Protein AF-A0A0F8YNV7-F1 (afdb_monomer)

pLDDT: mean 73.87, std 13.37, range [46.72, 87.38]

Nearest PDB structures (foldseek):
  1n34-assembly1_N  TM=4.657E-01  e=3.854E+00  Thermus thermophilus

Mean predicted aligned error: 9.63 Å

Organism: NCBI:txid412755

Solvent-accessible surface area (backbone atoms only — not comparable to full-atom values): 3104 Å² total; per-residue (Å²): 143,58,66,70,59,51,36,22,50,44,11,37,18,16,65,82,79,61,53,69,52,98,57,74,66,68,38,63,42,64,45,71,70,58,55,68,60,78,53,84,72,71,79,78,71,86,73,84,137

Foldseek 3Di:
DCVLVVCQQQQQAAPPPGHGDPDGPGGRHHDPVRVVPPPPPPPPPPDDD

Sequence (49 aa):
MGEIADDIIDGLCCAICGVYFEEEHGYPVACSECKDDDCSYEEATEEEI

Radius of gyration: 11.79 Å; Cα contacts (8 Å, |Δi|>4): 55; chains: 1; bounding box: 30×25×25 Å

Secondary structure (DSSP, 8-state):
--HHHHHHHTTSB-TTT-PBPSS--SS----HHHHHS------------

Structure (mmCIF, N/CA/C/O backbone):
data_AF-A0A0F8YNV7-F1
#
_entry.id   AF-A0A0F8YNV7-F1
#
loop_
_atom_site.group_PDB
_atom_site.id
_atom_site.type_symbol
_atom_site.label_atom_id
_atom_site.label_alt_id
_atom_site.label_comp_id
_atom_site.label_asym_id
_atom_site.label_entity_id
_atom_site.label_seq_id
_atom_site.pdbx_PDB_ins_code
_atom_site.Cartn_x
_atom_site.Cartn_y
_atom_site.Cartn_z
_atom_site.occupancy
_atom_site.B_iso_or_equiv
_atom_site.auth_seq_id
_atom_site.auth_comp_id
_atom_site.auth_asym_id
_atom_site.auth_atom_id
_atom_site.pdbx_PDB_model_num
ATOM 1 N N . MET A 1 1 ? 9.193 7.426 -14.854 1.00 51.41 1 MET A N 1
ATOM 2 C CA . MET A 1 1 ? 7.999 6.577 -15.051 1.00 51.41 1 MET A CA 1
ATOM 3 C C . MET A 1 1 ? 8.215 5.323 -14.228 1.00 51.41 1 MET A C 1
ATOM 5 O O . MET A 1 1 ? 8.898 4.423 -14.690 1.00 51.41 1 MET A O 1
ATOM 9 N N . GLY A 1 2 ? 7.748 5.345 -12.984 1.00 60.62 2 GLY A N 1
ATOM 10 C CA . GLY A 1 2 ? 7.946 4.278 -11.994 1.00 60.62 2 GLY A CA 1
ATOM 11 C C . GLY A 1 2 ? 7.124 4.471 -10.715 1.00 60.62 2 GLY A C 1
ATOM 12 O O . GLY A 1 2 ? 7.083 3.574 -9.897 1.00 60.62 2 GLY A O 1
ATOM 13 N N . GLU A 1 3 ? 6.405 5.588 -10.592 1.00 69.31 3 GLU A N 1
ATOM 14 C CA . GLU A 1 3 ? 5.774 6.046 -9.346 1.00 69.31 3 GLU A CA 1
ATOM 15 C C . GLU A 1 3 ? 4.682 5.092 -8.840 1.00 69.31 3 GLU A C 1
ATOM 17 O O . GLU A 1 3 ? 4.527 4.917 -7.645 1.00 69.31 3 GLU A O 1
ATOM 22 N N . ILE A 1 4 ? 4.015 4.367 -9.743 1.00 72.50 4 ILE A N 1
ATOM 23 C CA . ILE A 1 4 ? 3.055 3.310 -9.381 1.00 72.50 4 ILE A CA 1
ATOM 24 C C . ILE A 1 4 ? 3.737 2.109 -8.712 1.00 72.50 4 ILE A C 1
ATOM 26 O O . ILE A 1 4 ? 3.130 1.452 -7.876 1.00 72.50 4 ILE A O 1
ATOM 30 N N . ALA A 1 5 ? 4.976 1.784 -9.090 1.00 75.00 5 ALA A N 1
ATOM 31 C CA . ALA A 1 5 ? 5.699 0.684 -8.459 1.00 75.00 5 ALA A CA 1
ATOM 32 C C . ALA A 1 5 ? 6.140 1.069 -7.042 1.00 75.00 5 ALA A C 1
ATOM 34 O O . ALA A 1 5 ? 6.043 0.238 -6.145 1.00 75.00 5 ALA A O 1
ATOM 35 N N . ASP A 1 6 ? 6.560 2.322 -6.846 1.00 81.75 6 ASP A N 1
ATOM 36 C CA . ASP A 1 6 ? 6.852 2.874 -5.521 1.00 81.75 6 ASP A CA 1
ATOM 37 C C . ASP A 1 6 ? 5.578 2.917 -4.655 1.00 81.75 6 ASP A C 1
ATOM 39 O O . ASP A 1 6 ? 5.593 2.388 -3.549 1.00 81.75 6 ASP A O 1
ATOM 43 N N . ASP A 1 7 ? 4.438 3.373 -5.197 1.00 83.00 7 ASP A N 1
ATOM 44 C CA . ASP A 1 7 ? 3.146 3.382 -4.487 1.00 83.00 7 ASP A CA 1
ATOM 45 C C . ASP A 1 7 ? 2.715 1.981 -3.999 1.00 83.00 7 ASP A C 1
ATOM 47 O O . ASP A 1 7 ? 2.151 1.830 -2.911 1.00 83.00 7 ASP A O 1
ATOM 51 N N . ILE A 1 8 ? 2.972 0.937 -4.795 1.00 81.31 8 ILE A N 1
ATOM 52 C CA . ILE A 1 8 ? 2.673 -0.454 -4.417 1.00 81.31 8 ILE A CA 1
ATOM 53 C C . ILE A 1 8 ? 3.623 -0.935 -3.312 1.00 81.31 8 ILE A C 1
ATOM 55 O O . ILE A 1 8 ? 3.183 -1.612 -2.384 1.00 81.31 8 ILE A O 1
ATOM 59 N N . ILE A 1 9 ? 4.916 -0.605 -3.400 1.00 82.69 9 ILE A N 1
ATOM 60 C CA . ILE A 1 9 ? 5.929 -1.013 -2.412 1.00 82.69 9 ILE A CA 1
ATOM 61 C C . ILE A 1 9 ? 5.699 -0.309 -1.070 1.00 82.69 9 ILE A C 1
ATOM 63 O O . ILE A 1 9 ? 5.767 -0.961 -0.029 1.00 82.69 9 ILE A O 1
ATOM 67 N N . ASP A 1 10 ? 5.360 0.980 -1.091 1.00 85.00 10 ASP A N 1
ATOM 68 C CA . ASP A 1 10 ? 5.037 1.770 0.101 1.00 85.00 10 ASP A CA 1
ATOM 69 C C . ASP A 1 10 ? 3.675 1.389 0.719 1.00 85.00 10 ASP A C 1
ATOM 71 O O . ASP A 1 10 ? 3.315 1.857 1.800 1.00 85.00 10 ASP A O 1
ATOM 75 N N . GLY A 1 11 ? 2.898 0.512 0.071 1.00 85.25 11 GLY A N 1
ATOM 76 C CA . GLY A 1 11 ? 1.591 0.090 0.575 1.00 85.25 11 GLY A CA 1
ATOM 77 C C . GLY A 1 11 ? 0.536 1.192 0.510 1.00 85.25 11 GLY A C 1
ATOM 78 O O . GLY A 1 11 ? -0.376 1.218 1.336 1.00 85.25 11 GLY A O 1
ATOM 79 N N . LEU A 1 12 ? 0.673 2.112 -0.448 1.00 86.56 12 LEU A N 1
ATOM 80 C CA . LEU A 1 12 ? -0.291 3.177 -0.733 1.00 86.56 12 LEU A CA 1
ATOM 81 C C . LEU A 1 12 ? -1.449 2.666 -1.598 1.00 86.56 12 LEU A C 1
ATOM 83 O O . LEU A 1 12 ? -2.544 3.233 -1.578 1.00 86.56 12 LEU A O 1
ATOM 87 N N . CYS A 1 13 ? -1.238 1.584 -2.351 1.00 86.94 13 CYS A N 1
ATOM 88 C CA . CYS A 1 13 ? -2.270 0.952 -3.161 1.00 86.94 13 CYS A CA 1
ATOM 89 C C . CYS A 1 13 ? -2.155 -0.576 -3.202 1.00 86.94 13 CYS A C 1
ATOM 91 O O . CYS A 1 13 ? -1.130 -1.172 -2.872 1.00 86.94 13 CYS A O 1
ATOM 93 N N . CYS A 1 14 ? -3.254 -1.223 -3.584 1.00 86.50 14 CYS A N 1
ATOM 94 C CA . CYS A 1 14 ? -3.364 -2.668 -3.633 1.00 86.50 14 CYS A CA 1
ATOM 95 C C . CYS A 1 14 ? -2.398 -3.247 -4.663 1.00 86.50 14 CYS A C 1
ATOM 97 O O . CYS A 1 14 ? -2.477 -2.917 -5.846 1.00 86.50 14 CYS A O 1
ATOM 99 N N . ALA A 1 15 ? -1.571 -4.198 -4.239 1.00 83.50 15 ALA A N 1
ATOM 100 C CA . ALA A 1 15 ? -0.589 -4.838 -5.112 1.00 83.50 15 ALA A CA 1
ATOM 101 C C . ALA A 1 15 ? -1.207 -5.652 -6.270 1.00 83.50 15 ALA A C 1
ATOM 103 O O . ALA A 1 15 ? -0.513 -5.975 -7.232 1.00 83.50 15 ALA A O 1
ATOM 104 N N . ILE A 1 16 ? -2.502 -5.987 -6.190 1.00 84.00 16 ILE A N 1
ATOM 105 C CA . ILE A 1 16 ? -3.201 -6.823 -7.179 1.00 84.00 16 ILE A CA 1
ATOM 106 C C . ILE A 1 16 ? -4.024 -5.976 -8.153 1.00 84.00 16 ILE A C 1
ATOM 108 O O . ILE A 1 16 ? -3.905 -6.130 -9.367 1.00 84.00 16 ILE A O 1
ATOM 112 N N . CYS A 1 17 ? -4.869 -5.083 -7.636 1.00 86.12 17 CYS A N 1
ATOM 113 C CA . CYS A 1 17 ? -5.798 -4.301 -8.457 1.00 86.12 17 CYS A CA 1
ATOM 114 C C . CYS A 1 17 ? -5.431 -2.815 -8.576 1.00 86.12 17 CYS A C 1
ATOM 116 O O . CYS A 1 17 ? -6.041 -2.108 -9.376 1.00 86.12 17 CYS A O 1
ATOM 118 N N . GLY A 1 18 ? -4.452 -2.331 -7.804 1.00 82.69 18 GLY A N 1
ATOM 119 C CA . GLY A 1 18 ? -4.012 -0.935 -7.823 1.00 82.69 18 GLY A CA 1
ATOM 120 C C . GLY A 1 18 ? -4.985 0.052 -7.173 1.00 82.69 18 GLY A C 1
ATOM 121 O O . GLY A 1 18 ? -4.856 1.254 -7.394 1.00 82.69 18 GLY A O 1
ATOM 122 N N . VAL A 1 19 ? -5.978 -0.412 -6.400 1.00 87.38 19 VAL A N 1
ATOM 123 C CA . VAL A 1 19 ? -6.859 0.496 -5.646 1.00 87.38 19 VAL A CA 1
ATOM 124 C C . VAL A 1 19 ? -6.070 1.186 -4.536 1.00 87.38 19 VAL A C 1
ATOM 126 O O . VAL A 1 19 ? -5.373 0.517 -3.782 1.00 87.38 19 VAL A O 1
ATOM 129 N N . TYR A 1 20 ? -6.163 2.509 -4.434 1.00 86.25 20 TYR A N 1
ATOM 130 C CA . TYR A 1 20 ? -5.486 3.263 -3.379 1.00 86.25 20 TYR A CA 1
ATOM 131 C C . TYR A 1 20 ? -6.167 3.056 -2.025 1.00 86.25 20 TYR A C 1
ATOM 133 O O . TYR A 1 20 ? -7.397 3.027 -1.939 1.00 86.25 20 TYR A O 1
ATOM 141 N N . PHE A 1 21 ? -5.355 2.919 -0.981 1.00 84.62 21 PHE A N 1
ATOM 142 C CA . PHE A 1 21 ? -5.816 2.837 0.397 1.00 84.62 21 PHE A CA 1
ATOM 143 C C . PHE A 1 21 ? -6.007 4.237 0.986 1.00 84.62 21 PHE A C 1
ATOM 145 O O . PHE A 1 21 ? -5.368 5.200 0.566 1.00 84.62 21 PHE A O 1
ATOM 152 N N . GLU A 1 22 ? -6.911 4.357 1.960 1.00 85.44 22 GLU A N 1
ATOM 153 C CA . GLU A 1 22 ? -7.067 5.600 2.730 1.00 85.44 22 GLU A CA 1
ATOM 154 C C . GLU A 1 22 ? -5.908 5.812 3.717 1.00 85.44 22 GLU A C 1
ATOM 156 O O . GLU A 1 22 ? -5.619 6.951 4.079 1.00 85.44 22 GLU A O 1
ATOM 161 N N . GLU A 1 23 ? -5.238 4.732 4.127 1.00 81.50 23 GLU A N 1
ATOM 162 C CA . GLU A 1 23 ? -4.099 4.746 5.045 1.00 81.50 23 GLU A CA 1
ATOM 163 C C . GLU A 1 23 ? -2.909 4.004 4.422 1.00 81.50 23 GLU A C 1
ATOM 165 O O . GLU A 1 23 ? -3.081 2.969 3.778 1.00 81.50 23 GLU A O 1
ATOM 170 N N . GLU A 1 24 ? -1.704 4.552 4.592 1.00 80.62 24 GLU A N 1
ATOM 171 C CA . GLU A 1 24 ? -0.466 3.926 4.131 1.00 80.62 24 GLU A CA 1
ATOM 172 C C . GLU A 1 24 ? -0.123 2.717 5.008 1.00 80.62 24 GLU A C 1
ATOM 174 O O . GLU A 1 24 ? -0.044 2.813 6.234 1.00 80.62 24 GLU A O 1
ATOM 179 N N . HIS A 1 25 ? 0.084 1.560 4.381 1.00 82.12 25 HIS A N 1
ATOM 180 C CA . HIS A 1 25 ? 0.424 0.343 5.116 1.00 82.12 25 HIS A CA 1
ATOM 181 C C . HIS A 1 25 ? 1.938 0.179 5.323 1.00 82.12 25 HIS A C 1
ATOM 183 O O . HIS A 1 25 ? 2.350 -0.519 6.248 1.00 82.12 25 HIS A O 1
ATOM 189 N N . GLY A 1 26 ? 2.776 0.835 4.509 1.00 81.88 26 GLY A N 1
ATOM 190 C CA . GLY A 1 26 ? 4.240 0.725 4.562 1.00 81.88 26 GLY A CA 1
ATOM 191 C C . GLY A 1 26 ? 4.790 -0.582 3.979 1.00 81.88 26 GLY A C 1
ATOM 192 O O . GLY A 1 26 ? 5.983 -0.856 4.097 1.00 81.88 26 GLY A O 1
ATOM 193 N N . TYR A 1 27 ? 3.921 -1.413 3.400 1.00 81.56 27 TYR A N 1
ATOM 194 C CA . TYR A 1 27 ? 4.252 -2.662 2.720 1.00 81.56 27 TYR A CA 1
ATOM 195 C C . TYR A 1 27 ? 3.169 -3.008 1.687 1.00 81.56 27 TYR A C 1
ATOM 197 O O . TYR A 1 27 ? 2.005 -2.636 1.869 1.00 81.56 27 TYR A O 1
ATOM 205 N N . PRO A 1 28 ? 3.508 -3.760 0.624 1.00 84.44 28 PRO A N 1
ATOM 206 C CA . PRO A 1 28 ? 2.541 -4.187 -0.379 1.00 84.44 28 PRO A CA 1
ATOM 207 C C . PRO A 1 28 ? 1.453 -5.058 0.255 1.00 84.44 28 PRO A C 1
ATOM 209 O O . PRO A 1 28 ? 1.719 -6.152 0.756 1.00 84.44 28 PRO A O 1
ATOM 212 N N . VAL A 1 29 ? 0.212 -4.575 0.212 1.00 82.88 29 VAL A N 1
ATOM 213 C CA . VAL A 1 29 ? -0.958 -5.257 0.776 1.00 82.88 29 VAL A CA 1
ATOM 214 C C . VAL A 1 29 ? -2.070 -5.371 -0.263 1.00 82.88 29 VAL A C 1
ATOM 216 O O . VAL A 1 29 ? -2.178 -4.563 -1.185 1.00 82.88 29 VAL A O 1
ATOM 219 N N . ALA A 1 30 ? -2.891 -6.412 -0.145 1.00 85.75 30 ALA A N 1
ATOM 220 C CA . ALA A 1 30 ? -4.081 -6.597 -0.966 1.00 85.75 30 ALA A CA 1
ATOM 221 C C . ALA A 1 30 ? -5.302 -5.948 -0.298 1.00 85.75 30 ALA A C 1
ATOM 223 O O . ALA A 1 30 ? -5.469 -6.027 0.921 1.00 85.75 30 ALA A O 1
ATOM 224 N N . CYS A 1 31 ? -6.181 -5.325 -1.087 1.00 85.00 31 CYS A N 1
ATOM 225 C CA . CYS A 1 31 ? -7.440 -4.798 -0.567 1.00 85.00 31 CYS A CA 1
ATOM 226 C C . CYS A 1 31 ? -8.368 -5.924 -0.106 1.00 85.00 31 CYS A C 1
ATOM 228 O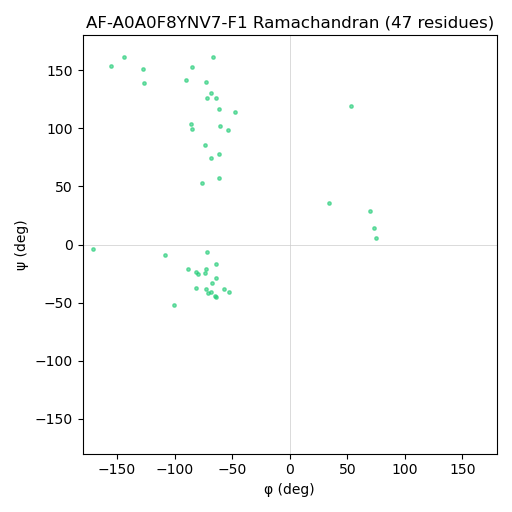 O . CYS A 1 31 ? -8.205 -7.071 -0.512 1.00 85.00 31 CYS A O 1
ATOM 230 N N . SER A 1 32 ? -9.364 -5.590 0.717 1.00 81.00 32 SER A N 1
ATOM 231 C CA . SER A 1 32 ? -10.305 -6.560 1.289 1.00 81.00 32 SER A CA 1
ATOM 232 C C . SER A 1 32 ? -10.960 -7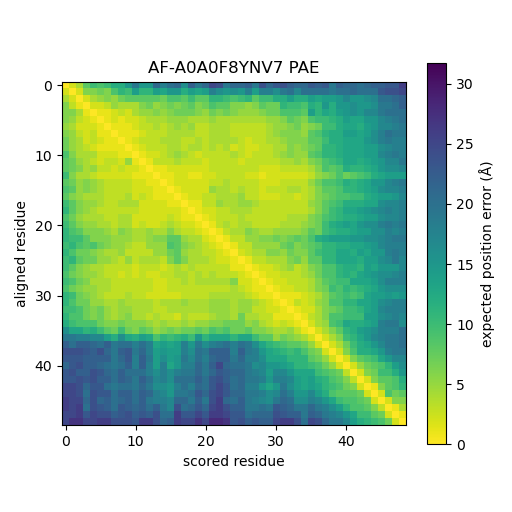.441 0.224 1.00 81.00 32 SER A C 1
ATOM 234 O O . SER A 1 32 ? -11.022 -8.645 0.401 1.00 81.00 32 SER A O 1
ATOM 236 N N . GLU A 1 33 ? -11.344 -6.880 -0.926 1.00 82.56 33 GLU A N 1
ATOM 237 C CA . GLU A 1 33 ? -11.906 -7.677 -2.026 1.00 82.56 33 GLU A CA 1
ATOM 238 C C . GLU A 1 33 ? -10.896 -8.668 -2.616 1.00 82.56 33 GLU A C 1
ATOM 240 O O . GLU A 1 33 ? -11.225 -9.829 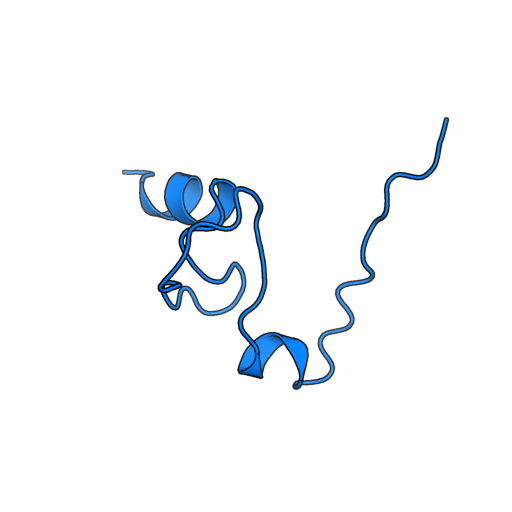-2.823 1.00 82.56 33 GLU A O 1
ATOM 245 N N . CYS A 1 34 ? -9.650 -8.241 -2.844 1.00 81.56 34 CYS A N 1
ATOM 246 C CA . CYS A 1 34 ? -8.599 -9.131 -3.343 1.00 81.56 34 CYS A CA 1
ATOM 247 C C . CYS A 1 34 ? -8.098 -10.125 -2.283 1.00 81.56 34 CYS A C 1
ATOM 249 O O . CYS A 1 34 ? -7.505 -11.140 -2.638 1.00 81.56 34 CYS A O 1
ATOM 251 N N . LYS A 1 35 ? -8.299 -9.823 -0.997 1.00 76.81 35 LYS A N 1
ATOM 252 C CA . LYS A 1 35 ? -7.954 -10.689 0.133 1.00 76.81 35 LYS A CA 1
ATOM 253 C C . LYS A 1 35 ? -9.021 -11.763 0.374 1.00 76.81 35 LYS A C 1
ATOM 255 O O . LYS A 1 35 ? -8.665 -12.881 0.727 1.00 76.81 35 LYS A O 1
ATOM 260 N N . ASP A 1 36 ? -10.298 -11.429 0.192 1.00 70.31 36 ASP A N 1
ATOM 261 C CA . ASP A 1 36 ? -11.436 -12.347 0.343 1.00 70.31 36 ASP A CA 1
ATOM 262 C C . ASP A 1 36 ? -11.641 -13.265 -0.878 1.00 70.31 36 ASP A C 1
ATOM 264 O O . ASP A 1 36 ? -12.179 -14.363 -0.728 1.00 70.31 36 ASP A O 1
ATOM 268 N N . ASP A 1 37 ? -11.194 -12.861 -2.073 1.00 64.19 37 ASP A N 1
ATOM 269 C CA . ASP A 1 37 ? -11.261 -13.670 -3.301 1.00 64.19 37 ASP A CA 1
ATOM 270 C C . ASP A 1 37 ? -10.188 -14.775 -3.325 1.00 64.19 37 ASP A C 1
ATOM 272 O O . ASP A 1 37 ? -9.395 -14.821 -4.251 1.00 64.19 37 ASP A O 1
ATOM 276 N N . ASP A 1 38 ? -10.109 -15.609 -2.275 1.00 53.25 38 ASP A N 1
ATOM 277 C CA . ASP A 1 38 ? -9.295 -16.842 -2.150 1.00 53.25 38 ASP A CA 1
ATOM 278 C C . ASP A 1 38 ? -7.930 -16.801 -2.871 1.00 53.25 38 ASP A C 1
ATOM 280 O O . ASP A 1 38 ? -7.458 -17.783 -3.445 1.00 53.25 38 ASP A O 1
ATOM 284 N N . CYS A 1 39 ? -7.276 -15.640 -2.894 1.00 49.91 39 CYS A N 1
ATOM 285 C CA . CYS A 1 39 ? -5.997 -15.500 -3.547 1.00 49.91 39 CYS A CA 1
ATOM 286 C C . CYS A 1 39 ? -5.008 -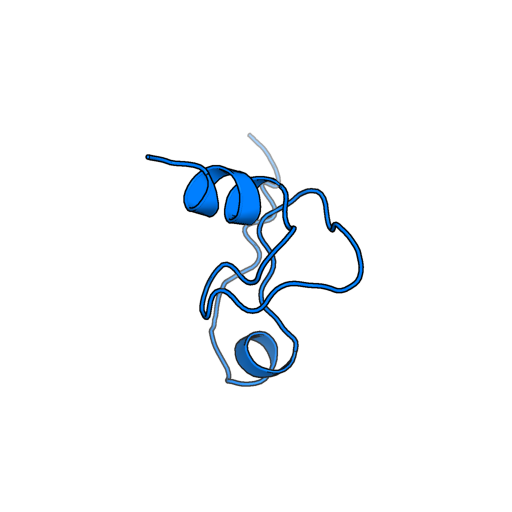15.940 -2.487 1.00 49.91 39 CYS A C 1
ATOM 288 O O . CYS A 1 39 ? -4.715 -15.197 -1.552 1.00 49.91 39 CYS A O 1
ATOM 290 N N . SER A 1 40 ? -4.559 -17.187 -2.605 1.00 51.00 40 SER A N 1
ATOM 291 C CA . SER A 1 40 ? -3.549 -17.844 -1.780 1.00 51.00 40 SER A CA 1
ATOM 292 C C . SER A 1 40 ? -2.188 -17.140 -1.880 1.00 51.00 40 SER A C 1
ATOM 294 O O . SER A 1 40 ? -1.191 -17.739 -2.285 1.00 51.00 40 SER A O 1
ATOM 296 N N . TYR A 1 41 ? -2.129 -15.846 -1.570 1.00 51.47 41 TYR A N 1
ATOM 297 C CA . TYR A 1 41 ? -0.892 -15.190 -1.212 1.00 51.47 41 TYR A CA 1
ATOM 298 C C . TYR A 1 41 ? -0.587 -15.688 0.191 1.00 51.47 41 TYR A C 1
ATOM 300 O O . TYR A 1 41 ? -1.035 -15.121 1.186 1.00 51.47 41 TYR A O 1
ATOM 308 N N . GLU A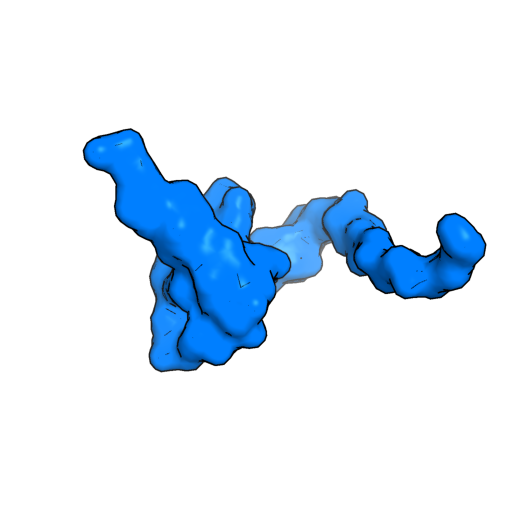 1 42 ? 0.069 -16.848 0.244 1.00 53.78 42 GLU A N 1
ATOM 309 C CA . GLU A 1 42 ? 0.712 -17.329 1.452 1.00 53.78 42 GLU A CA 1
ATOM 310 C C . GLU A 1 42 ? 1.513 -16.144 1.985 1.00 53.78 42 GLU A C 1
ATOM 312 O O . GLU A 1 42 ? 2.399 -15.632 1.296 1.00 53.78 42 GLU A O 1
ATOM 317 N N . GLU A 1 43 ? 1.125 -15.633 3.156 1.00 53.84 43 GLU A N 1
ATOM 318 C CA . GLU A 1 43 ? 1.949 -14.704 3.911 1.00 53.84 43 GLU A CA 1
ATOM 319 C C . GLU A 1 43 ? 3.299 -15.401 4.061 1.00 53.84 43 GLU A C 1
ATOM 321 O O . GLU A 1 43 ? 3.459 -16.300 4.885 1.00 53.84 43 GLU A O 1
ATOM 326 N N . ALA A 1 44 ? 4.256 -15.045 3.203 1.00 56.53 44 ALA A N 1
ATOM 327 C CA . ALA A 1 44 ? 5.649 -15.392 3.374 1.00 56.53 44 ALA A CA 1
ATOM 328 C C . ALA A 1 44 ? 6.126 -14.588 4.582 1.00 56.53 44 ALA A C 1
ATOM 330 O O . ALA A 1 44 ? 6.794 -13.566 4.458 1.00 56.53 44 ALA A O 1
ATOM 331 N N . THR A 1 45 ? 5.711 -15.013 5.774 1.00 51.25 45 THR A N 1
ATOM 332 C CA . THR A 1 45 ? 6.437 -14.703 6.987 1.00 51.25 45 THR A CA 1
ATOM 333 C C . THR A 1 45 ? 7.803 -15.327 6.764 1.00 51.25 45 THR A C 1
ATOM 335 O O . THR A 1 45 ? 7.940 -16.550 6.803 1.00 51.25 45 THR A O 1
ATOM 338 N N . GLU A 1 46 ? 8.790 -14.501 6.424 1.00 57.41 46 GLU A N 1
ATOM 339 C CA . GLU A 1 46 ? 10.200 -14.864 6.491 1.00 57.41 46 GLU A CA 1
ATOM 340 C C . GLU A 1 46 ? 10.524 -15.190 7.960 1.00 57.41 46 GLU A C 1
ATOM 342 O O . GLU A 1 46 ? 11.047 -14.371 8.711 1.00 57.41 46 GLU A O 1
ATOM 347 N N . GLU A 1 47 ? 10.136 -16.388 8.396 1.00 67.19 47 GLU A N 1
ATOM 348 C CA . GLU A 1 47 ? 10.659 -17.039 9.585 1.00 67.19 47 GLU A CA 1
ATOM 349 C C . GLU A 1 47 ? 11.934 -17.778 9.157 1.00 67.19 47 GLU A C 1
ATOM 351 O O . GLU A 1 47 ? 11.879 -18.795 8.474 1.00 67.19 47 GLU A O 1
ATOM 356 N N . GLU A 1 48 ? 13.067 -17.174 9.529 1.00 57.41 48 GLU A N 1
ATOM 357 C CA . GLU A 1 48 ? 14.399 -17.755 9.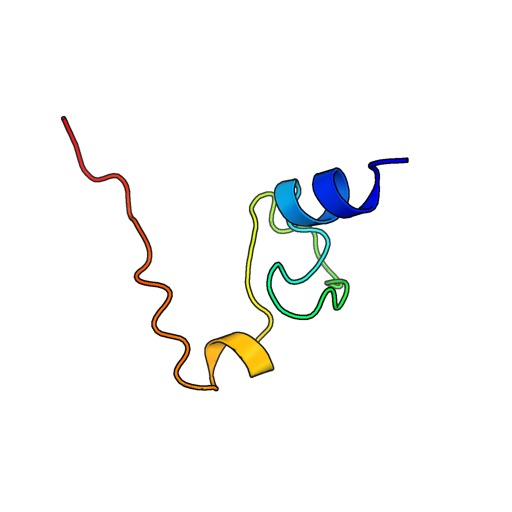767 1.00 57.41 48 GLU A CA 1
ATOM 358 C C . GLU A 1 48 ? 15.060 -18.635 8.673 1.00 57.41 48 GLU A C 1
ATOM 360 O O . GLU A 1 48 ? 14.625 -19.747 8.375 1.00 57.41 48 GLU A O 1
ATOM 365 N N . ILE A 1 49 ? 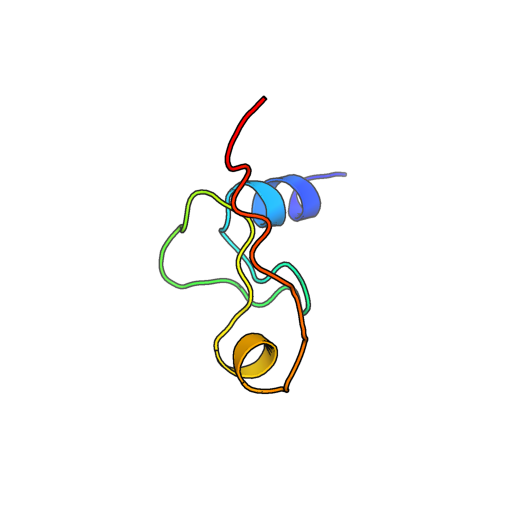16.235 -18.197 8.179 1.00 46.72 49 ILE A N 1
ATOM 366 C CA . ILE A 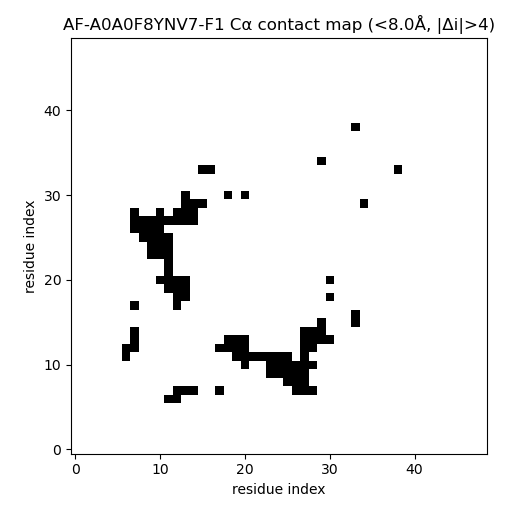1 49 ? 17.592 -18.746 8.473 1.00 46.72 49 ILE A CA 1
ATOM 367 C C . ILE A 1 49 ? 18.669 -17.939 7.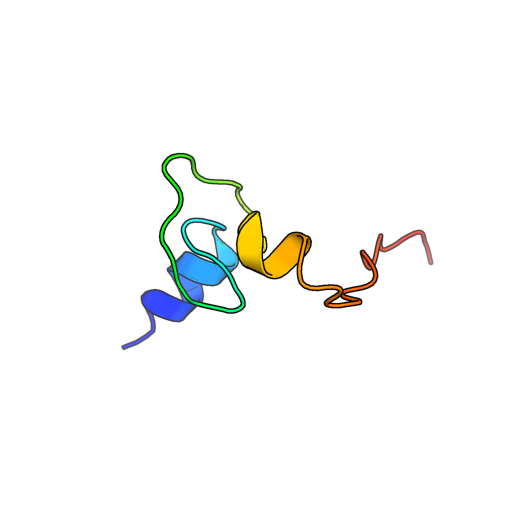728 1.00 46.72 49 ILE A C 1
ATOM 369 O O . ILE A 1 49 ? 18.555 -17.761 6.495 1.00 46.72 49 ILE A O 1
#